Protein AF-A0A8S2XVH7-F1 (afdb_monomer_lite)

Organism: NCBI:txid1234261

Radius of gyration: 22.15 Å; chains: 1; bounding box: 39×45×72 Å

Sequence (141 aa):
NQIQKKKVGLNSQQRKRTKLKLFHQYDVKLHIKRNSFFSIINKKYNFSRVIGGCEEVLEQIFGDVLLSRLYPSTFINQTGIKHCRGIRLHGPPGSGKTLLARTICQALNVKPKVVNGSEIFSKMLGESEEKIRELFADADY

pLDDT: mean 77.77, std 12.04, range [35.78, 92.75]

Foldseek 3Di:
DDPPPPPPDDDPVSVVVVLVVVVVVVVVVLVVVLVVVLVVLCVVQVVCVQANPCSVVVSVVCSQAPVLVVDDPVNCVSPVDDHDPDDDDDDDPPNCPVSVVVSVCVSVVHDDDDDDPVVLDDPDPPSSVVVVCVSCVVVPD

Structure (mmCIF, N/CA/C/O backbone):
data_AF-A0A8S2XVH7-F1
#
_entry.id   AF-A0A8S2XVH7-F1
#
loop_
_atom_site.group_PDB
_atom_site.id
_atom_site.type_symbol
_atom_site.label_atom_id
_atom_site.label_alt_id
_atom_site.label_comp_id
_atom_site.label_asym_id
_atom_site.label_entity_id
_atom_site.label_seq_id
_atom_site.pdbx_PDB_ins_code
_atom_site.Cartn_x
_atom_site.Cartn_y
_atom_site.Cartn_z
_atom_site.occupancy
_atom_site.B_iso_or_equiv
_atom_site.auth_seq_id
_atom_site.a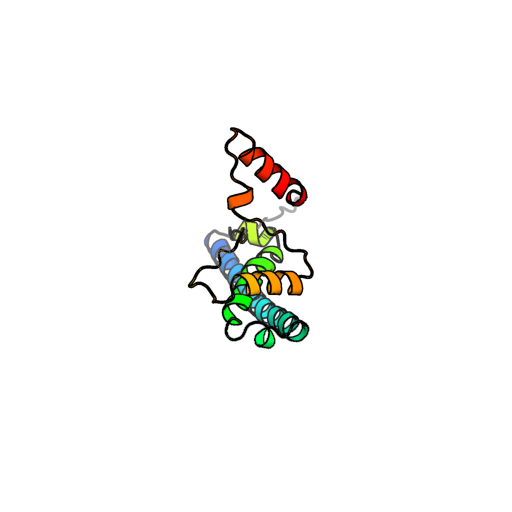uth_comp_id
_atom_site.auth_asym_id
_atom_site.auth_atom_id
_atom_site.pdbx_PDB_model_num
ATOM 1 N N . ASN A 1 1 ? -8.475 28.622 55.294 1.00 37.97 1 ASN A N 1
ATOM 2 C CA . ASN A 1 1 ? -9.133 27.926 54.163 1.00 37.97 1 ASN A CA 1
ATOM 3 C C . ASN A 1 1 ? -8.235 27.887 52.935 1.00 37.97 1 ASN A C 1
ATOM 5 O O . ASN A 1 1 ? -8.400 28.690 52.030 1.00 37.97 1 ASN A O 1
ATOM 9 N N . GLN A 1 2 ? -7.271 26.965 52.896 1.00 35.78 2 GLN A N 1
ATOM 10 C CA . GLN A 1 2 ? -6.540 26.636 51.670 1.00 35.78 2 GLN A CA 1
ATOM 11 C C . GLN A 1 2 ? -6.652 25.131 51.447 1.00 35.78 2 GLN A C 1
ATOM 13 O O . GLN A 1 2 ? -5.984 24.327 52.091 1.00 35.78 2 GLN A O 1
ATOM 18 N N . ILE A 1 3 ? -7.566 24.767 50.552 1.00 43.84 3 ILE A N 1
ATOM 19 C CA . ILE A 1 3 ? -7.734 23.415 50.034 1.00 43.84 3 ILE A CA 1
ATOM 20 C C . ILE A 1 3 ? -6.512 23.146 49.152 1.00 43.84 3 ILE A C 1
ATOM 22 O O . ILE A 1 3 ? -6.475 23.514 47.977 1.00 43.84 3 ILE A O 1
ATOM 26 N N . GLN A 1 4 ? -5.471 22.552 49.734 1.00 40.91 4 GLN A N 1
ATOM 27 C CA . GLN A 1 4 ? -4.330 22.058 48.974 1.00 40.91 4 GLN A CA 1
ATOM 28 C C . GLN A 1 4 ? -4.807 20.914 48.074 1.00 40.91 4 GLN A C 1
ATOM 30 O O . GLN A 1 4 ? -5.090 19.804 48.529 1.00 40.91 4 GLN A O 1
ATOM 35 N N . LYS A 1 5 ? -4.902 21.194 46.770 1.00 42.44 5 LYS A N 1
ATOM 36 C CA . LYS A 1 5 ? -5.075 20.192 45.715 1.00 42.44 5 LYS A CA 1
ATOM 37 C C . LYS A 1 5 ? -3.896 19.211 45.768 1.00 42.44 5 LYS A C 1
ATOM 39 O O . LYS A 1 5 ? -2.848 19.464 45.177 1.00 42.44 5 LYS A O 1
ATOM 44 N N . LYS A 1 6 ? -4.070 18.072 46.447 1.00 38.25 6 LYS A N 1
ATOM 45 C CA . LYS A 1 6 ? -3.182 16.905 46.338 1.00 38.25 6 LYS A CA 1
ATOM 46 C C . LYS A 1 6 ? -3.187 16.415 44.884 1.00 38.25 6 LYS A C 1
ATOM 48 O O . LYS A 1 6 ? -4.035 15.619 44.491 1.00 38.25 6 LYS A O 1
ATOM 53 N N . LYS A 1 7 ? -2.223 16.861 44.072 1.00 46.19 7 LYS A N 1
ATOM 54 C CA . LYS A 1 7 ? -1.825 16.136 42.858 1.00 46.19 7 LYS A CA 1
ATOM 55 C C . LYS A 1 7 ? -1.114 14.864 43.315 1.00 46.19 7 LYS A C 1
ATOM 57 O O . LYS A 1 7 ? 0.085 14.874 43.574 1.00 46.19 7 LYS A O 1
ATOM 62 N N . VAL A 1 8 ? -1.874 13.781 43.460 1.00 48.50 8 VAL A N 1
ATOM 63 C CA . VAL A 1 8 ? -1.338 12.439 43.711 1.00 48.50 8 VAL A CA 1
ATOM 64 C C . VAL A 1 8 ? -0.522 12.030 42.482 1.00 48.50 8 VAL A C 1
ATOM 66 O O . VAL A 1 8 ? -1.061 11.611 41.461 1.00 48.50 8 VAL A O 1
ATOM 69 N N . GLY A 1 9 ? 0.793 12.238 42.542 1.00 51.09 9 GLY A N 1
ATOM 70 C CA . GLY A 1 9 ? 1.717 11.800 41.506 1.00 51.09 9 GLY A CA 1
ATOM 71 C C . GLY A 1 9 ? 1.853 10.282 41.544 1.00 51.09 9 GLY A C 1
ATOM 72 O O . GLY A 1 9 ? 2.367 9.735 42.513 1.00 51.09 9 GLY A O 1
ATOM 73 N N . LEU A 1 10 ? 1.411 9.599 40.485 1.00 61.84 10 LEU A N 1
ATOM 74 C CA . LEU A 1 10 ? 1.651 8.164 40.300 1.00 61.84 10 LEU A CA 1
ATOM 75 C C . LEU A 1 10 ? 3.156 7.876 40.395 1.00 61.84 10 LEU A C 1
ATOM 77 O O . LEU A 1 10 ? 3.947 8.475 39.652 1.00 61.84 10 LEU A O 1
ATOM 81 N N . ASN A 1 11 ? 3.533 6.956 41.284 1.00 69.19 11 ASN A N 1
ATOM 82 C CA . ASN A 1 11 ? 4.916 6.519 41.468 1.00 69.19 11 ASN A CA 1
ATOM 83 C C . ASN A 1 11 ? 5.425 5.726 40.239 1.00 69.19 11 ASN A C 1
ATOM 85 O O . ASN A 1 11 ? 4.654 5.279 39.384 1.00 69.19 11 ASN A O 1
ATOM 89 N N . SER A 1 12 ? 6.748 5.595 40.097 1.00 65.12 12 SER A N 1
ATOM 90 C CA . SER A 1 12 ? 7.408 5.072 38.884 1.00 65.12 12 SER A CA 1
ATOM 91 C C . SER A 1 12 ? 6.965 3.652 38.496 1.00 65.12 12 SER A C 1
ATOM 93 O O . SER A 1 12 ? 6.805 3.361 37.308 1.00 65.12 12 SER A O 1
ATOM 95 N N . GLN A 1 13 ? 6.688 2.786 39.476 1.00 68.94 13 GLN A N 1
ATOM 96 C CA . GLN A 1 13 ? 6.148 1.444 39.240 1.00 68.94 13 GLN A CA 1
ATOM 97 C C . GLN A 1 13 ? 4.676 1.464 38.802 1.00 68.94 13 GLN A C 1
ATOM 99 O O . GLN A 1 13 ? 4.313 0.741 37.869 1.00 68.94 13 GLN A O 1
ATOM 104 N N . GLN A 1 14 ? 3.830 2.317 39.400 1.00 66.62 14 GLN A N 1
ATOM 105 C CA . GLN A 1 14 ? 2.441 2.479 38.953 1.00 66.62 14 GLN A CA 1
ATOM 106 C C . GLN A 1 14 ? 2.375 3.012 37.520 1.00 66.62 14 GLN A C 1
ATOM 108 O O . GLN A 1 14 ? 1.561 2.506 36.755 1.00 66.62 14 GLN A O 1
ATOM 113 N N . ARG A 1 15 ? 3.268 3.936 37.122 1.00 60.91 15 ARG A N 1
ATOM 114 C CA . ARG A 1 15 ? 3.365 4.443 35.735 1.00 60.91 15 ARG A CA 1
ATOM 115 C C . ARG A 1 15 ? 3.721 3.355 34.718 1.00 60.91 15 ARG A C 1
ATOM 117 O O . ARG A 1 15 ? 3.153 3.333 33.628 1.00 60.91 15 ARG A O 1
ATOM 124 N N . LYS A 1 16 ? 4.645 2.444 35.054 1.00 68.56 16 LYS A N 1
ATOM 125 C CA . LYS A 1 16 ? 4.992 1.303 34.183 1.00 68.56 16 LYS A CA 1
ATOM 126 C C . LYS A 1 16 ? 3.812 0.337 34.038 1.00 68.56 16 LYS A C 1
ATOM 128 O O . LYS A 1 16 ? 3.478 -0.055 32.923 1.00 68.56 16 LYS A O 1
ATOM 133 N N . ARG A 1 17 ? 3.136 0.009 35.146 1.00 69.56 17 ARG A N 1
ATOM 134 C CA . ARG A 1 17 ? 1.948 -0.862 35.144 1.00 69.56 17 ARG A CA 1
ATOM 135 C C . ARG A 1 17 ? 0.776 -0.269 34.364 1.00 69.56 17 ARG A C 1
ATOM 137 O O . ARG A 1 17 ? 0.131 -1.000 33.619 1.00 69.56 17 ARG A O 1
ATOM 144 N N . THR A 1 18 ? 0.490 1.027 34.506 1.00 67.50 18 THR A N 1
ATOM 145 C CA . THR A 1 18 ? -0.587 1.675 33.741 1.00 67.50 18 THR A CA 1
ATOM 146 C C . THR A 1 18 ? -0.263 1.756 32.258 1.00 67.50 18 THR A C 1
ATOM 1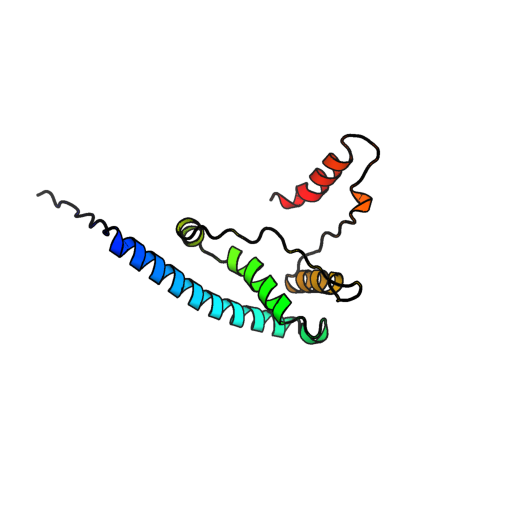48 O O . THR A 1 18 ? -1.146 1.454 31.463 1.00 67.50 18 THR A O 1
ATOM 151 N N . LYS A 1 19 ? 0.986 2.057 31.867 1.00 67.50 19 LYS A N 1
ATOM 152 C CA . LYS A 1 19 ? 1.404 1.990 30.455 1.00 67.50 19 LYS A CA 1
ATOM 153 C C . LYS A 1 19 ? 1.208 0.598 29.855 1.00 67.50 19 LYS A C 1
ATOM 155 O O . LYS A 1 19 ? 0.664 0.495 28.763 1.00 67.50 19 LYS A O 1
ATOM 160 N N . LEU A 1 20 ? 1.604 -0.456 30.570 1.00 71.44 20 LEU A N 1
ATOM 161 C CA . LEU A 1 20 ? 1.476 -1.830 30.078 1.00 71.44 20 LEU A CA 1
ATOM 162 C C . LEU A 1 20 ? 0.006 -2.254 29.930 1.00 71.44 20 LEU A C 1
ATOM 164 O O . LEU A 1 20 ? -0.366 -2.845 28.922 1.00 71.44 20 LEU A O 1
ATOM 168 N N . LYS A 1 21 ? -0.850 -1.897 30.899 1.00 74.75 21 LYS A N 1
ATOM 169 C CA . LYS A 1 21 ? -2.301 -2.141 30.815 1.00 74.75 21 LYS A CA 1
ATOM 170 C C . LYS A 1 21 ? -2.948 -1.383 29.659 1.00 74.75 21 LYS A C 1
ATOM 172 O O . LYS A 1 21 ? -3.779 -1.950 28.959 1.00 74.75 21 LYS A O 1
ATOM 177 N N . LEU A 1 22 ? -2.560 -0.120 29.466 1.00 72.94 22 LEU A N 1
ATOM 178 C CA . LEU A 1 22 ? -3.038 0.702 28.361 1.00 72.94 22 LEU A CA 1
ATOM 179 C C . LEU A 1 22 ? -2.650 0.054 27.025 1.00 72.94 22 LEU A C 1
ATOM 181 O O . LEU A 1 22 ? -3.521 -0.177 26.197 1.00 72.94 22 LEU A O 1
ATOM 185 N N . PHE A 1 23 ? -1.373 -0.302 26.855 1.00 7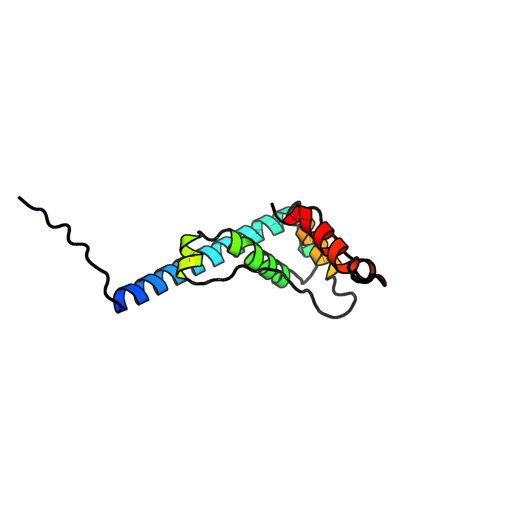4.31 23 PHE A N 1
ATOM 186 C CA . PHE A 1 23 ? -0.860 -0.966 25.655 1.00 74.31 23 PHE A CA 1
ATOM 187 C C . PHE A 1 23 ? -1.637 -2.248 25.342 1.00 74.31 23 PHE A C 1
ATOM 189 O O . PHE A 1 23 ? -2.229 -2.350 24.275 1.00 74.31 23 PHE A O 1
ATOM 196 N N . HIS A 1 24 ? -1.768 -3.150 26.318 1.00 77.38 24 HIS A N 1
ATOM 197 C CA . HIS A 1 24 ? -2.484 -4.410 26.128 1.00 77.38 24 HIS A CA 1
ATOM 198 C C . HIS A 1 24 ? -3.972 -4.212 25.796 1.00 77.38 24 HIS A C 1
ATOM 200 O O . HIS A 1 24 ? -4.516 -4.880 24.921 1.00 77.38 24 HIS A O 1
ATOM 206 N N . GLN A 1 25 ? -4.646 -3.259 26.449 1.00 78.44 25 GLN A N 1
ATOM 207 C CA . GLN A 1 25 ? -6.045 -2.947 26.150 1.00 78.44 25 GLN A CA 1
ATOM 208 C C . GLN A 1 25 ? -6.225 -2.395 24.729 1.00 78.44 25 GLN A C 1
ATOM 210 O O . GLN A 1 25 ? -7.219 -2.716 24.069 1.00 78.44 25 GLN A O 1
ATOM 215 N N . TYR A 1 26 ? -5.298 -1.551 24.264 1.00 74.38 26 TYR A N 1
ATOM 216 C CA . TYR A 1 26 ? -5.319 -1.055 22.892 1.00 74.38 26 TYR A CA 1
ATOM 217 C C . TYR A 1 26 ? -5.009 -2.179 21.903 1.00 74.38 26 TYR A C 1
ATOM 219 O O . TYR A 1 26 ? -5.813 -2.355 20.995 1.00 74.38 26 TYR A O 1
ATOM 227 N N . ASP A 1 27 ? -3.965 -2.986 22.114 1.00 74.62 27 ASP A N 1
ATOM 228 C CA . ASP A 1 27 ? -3.634 -4.154 21.276 1.00 74.62 27 ASP A CA 1
ATOM 229 C C . ASP A 1 27 ? -4.832 -5.079 21.077 1.00 74.62 27 ASP A C 1
ATOM 231 O O . ASP A 1 27 ? -5.169 -5.432 19.948 1.00 74.62 27 ASP A O 1
ATOM 235 N N . VAL A 1 28 ? -5.543 -5.410 22.158 1.00 77.12 28 VAL A N 1
ATOM 236 C CA . VAL A 1 28 ? -6.749 -6.245 22.085 1.00 77.12 28 VAL A CA 1
ATOM 237 C C . VAL A 1 28 ? -7.841 -5.565 21.255 1.00 77.12 28 VAL A C 1
ATOM 239 O O . VAL A 1 28 ? -8.392 -6.175 20.339 1.00 77.12 28 VAL A O 1
ATOM 242 N N . LYS A 1 29 ? -8.141 -4.282 21.510 1.00 75.94 29 LYS A N 1
ATOM 243 C CA . LYS A 1 29 ? -9.130 -3.531 20.711 1.00 75.94 29 LYS A CA 1
ATOM 244 C C . LYS A 1 29 ? -8.737 -3.439 19.238 1.00 75.94 29 LYS A C 1
ATOM 246 O O . LYS A 1 29 ? -9.616 -3.400 18.379 1.00 75.94 29 LYS A O 1
ATOM 251 N N . LEU A 1 30 ? -7.446 -3.382 18.945 1.00 72.50 30 LEU A N 1
ATOM 252 C CA . LEU A 1 30 ? -6.928 -3.279 17.589 1.00 72.50 30 LEU A CA 1
ATOM 253 C C . LEU A 1 30 ? -6.997 -4.584 16.857 1.00 72.50 30 LEU A C 1
ATOM 255 O O . LEU A 1 30 ? -7.433 -4.575 15.719 1.00 72.50 30 LEU A O 1
ATOM 259 N N . HIS A 1 31 ? -6.639 -5.682 17.508 1.00 76.12 31 HIS A N 1
ATOM 260 C CA . HIS A 1 31 ? -6.803 -7.003 16.935 1.00 76.12 31 HIS A CA 1
ATOM 261 C C . HIS A 1 31 ? -8.278 -7.235 16.561 1.00 76.12 31 HIS A C 1
ATOM 263 O O . HIS A 1 31 ? -8.591 -7.610 15.434 1.00 76.12 31 HIS A O 1
ATOM 269 N N . ILE A 1 32 ? -9.206 -6.867 17.455 1.00 76.38 32 ILE A N 1
ATOM 270 C CA . ILE A 1 32 ? -10.652 -6.932 17.191 1.00 76.38 32 ILE A CA 1
ATOM 271 C C . ILE A 1 32 ? -11.050 -6.034 16.010 1.00 76.38 32 ILE A C 1
ATOM 273 O O . ILE A 1 32 ? -11.771 -6.475 15.109 1.00 76.38 32 ILE A O 1
ATOM 277 N N . LYS A 1 33 ? -10.582 -4.777 15.981 1.00 74.06 33 LYS A N 1
ATOM 278 C CA . LYS A 1 33 ? -10.867 -3.853 14.874 1.00 74.06 33 LYS A CA 1
ATOM 279 C C . LYS A 1 33 ? -10.251 -4.322 13.558 1.00 74.06 33 LYS A C 1
ATOM 281 O O . LYS A 1 33 ? -10.914 -4.181 12.540 1.00 74.06 33 LYS A O 1
ATOM 286 N N . ARG A 1 34 ? -9.041 -4.886 13.571 1.00 74.62 34 ARG A N 1
ATOM 287 C CA . ARG A 1 34 ? -8.327 -5.408 12.398 1.00 74.62 34 ARG A CA 1
ATOM 288 C C . ARG A 1 34 ? -9.154 -6.485 11.724 1.00 74.62 34 ARG A C 1
ATOM 290 O O . ARG A 1 34 ? -9.501 -6.332 10.559 1.00 74.62 34 ARG A O 1
ATOM 297 N N . ASN A 1 35 ? -9.558 -7.494 12.493 1.00 74.25 35 ASN A N 1
ATOM 298 C CA . ASN A 1 35 ? -10.333 -8.624 11.989 1.00 74.25 35 ASN A CA 1
ATOM 299 C C . ASN A 1 35 ? -11.716 -8.167 11.498 1.00 74.25 35 ASN A C 1
ATOM 301 O O . ASN A 1 35 ? -12.161 -8.556 10.419 1.00 74.25 35 ASN A O 1
ATOM 305 N N . SER A 1 36 ? -12.376 -7.275 12.248 1.00 79.44 36 SER A N 1
ATOM 306 C CA . SER A 1 36 ? -13.687 -6.733 11.860 1.00 79.44 36 SER A CA 1
ATOM 307 C C . SER A 1 36 ? -13.609 -5.897 10.580 1.00 79.44 36 SER A C 1
ATOM 309 O O . SER A 1 36 ? -14.423 -6.053 9.674 1.00 79.44 36 SER A O 1
ATOM 311 N N . PHE A 1 37 ? -12.616 -5.013 10.487 1.00 75.75 37 PHE A N 1
ATOM 312 C CA . PHE A 1 37 ? -12.432 -4.119 9.351 1.00 75.75 37 PHE A CA 1
ATOM 313 C C . PHE A 1 37 ? -12.014 -4.889 8.097 1.00 75.75 37 PHE A C 1
ATOM 315 O O . PHE A 1 37 ? -12.593 -4.676 7.034 1.00 75.75 37 PHE A O 1
ATOM 322 N N . PHE A 1 38 ? -11.087 -5.841 8.224 1.00 75.75 38 PHE A N 1
ATOM 323 C CA . PHE A 1 38 ? -10.704 -6.714 7.119 1.00 75.75 38 PHE A CA 1
ATOM 324 C C . PHE A 1 38 ? -11.896 -7.523 6.599 1.00 75.75 38 PHE A C 1
ATOM 326 O O . PHE A 1 38 ? -12.108 -7.575 5.391 1.00 75.75 38 PHE A O 1
ATOM 333 N N . SER A 1 39 ? -12.733 -8.068 7.488 1.00 79.12 39 SER A N 1
ATOM 334 C CA . SER A 1 39 ? -13.969 -8.762 7.104 1.00 79.12 39 SER A CA 1
ATOM 335 C C . SER A 1 39 ? -14.919 -7.866 6.294 1.00 79.12 39 SER A C 1
ATOM 337 O O . SER A 1 39 ? -15.442 -8.288 5.262 1.00 79.12 39 SER A O 1
ATOM 339 N N . ILE A 1 40 ? -15.080 -6.597 6.689 1.00 79.62 40 ILE A N 1
ATOM 340 C CA . ILE A 1 40 ? -15.895 -5.618 5.950 1.00 79.62 40 ILE A CA 1
ATOM 341 C C . ILE A 1 40 ? -15.326 -5.363 4.549 1.00 79.62 40 ILE A C 1
ATOM 343 O O . ILE A 1 40 ? -16.077 -5.391 3.571 1.00 79.62 40 ILE A O 1
ATOM 347 N N . ILE A 1 41 ? -14.013 -5.130 4.428 1.00 75.44 41 ILE A N 1
ATOM 348 C CA . ILE A 1 41 ? -13.391 -4.886 3.119 1.00 75.44 41 ILE A CA 1
ATOM 349 C C . ILE A 1 41 ? -13.477 -6.145 2.254 1.00 75.44 41 ILE A C 1
ATOM 351 O O . ILE A 1 41 ? -13.867 -6.059 1.091 1.00 75.44 41 ILE A O 1
ATOM 355 N N . ASN A 1 42 ? -13.171 -7.315 2.813 1.00 76.00 42 ASN A N 1
ATOM 356 C CA . ASN A 1 42 ? -13.199 -8.567 2.071 1.00 76.00 42 ASN A CA 1
ATOM 357 C C . ASN A 1 42 ? -14.615 -8.887 1.569 1.00 76.00 42 ASN A C 1
ATOM 359 O O . ASN A 1 42 ? -14.782 -9.256 0.413 1.00 76.00 42 ASN A O 1
ATOM 363 N N . LYS A 1 43 ? -15.656 -8.634 2.373 1.00 77.75 43 LYS A N 1
ATOM 364 C CA . LYS A 1 43 ? -17.054 -8.774 1.935 1.00 77.75 43 LYS A CA 1
ATOM 365 C C . LYS A 1 43 ? -17.420 -7.809 0.802 1.00 77.75 43 LYS A C 1
ATOM 367 O O . LYS A 1 43 ? -18.228 -8.152 -0.056 1.00 77.75 43 LYS A O 1
ATOM 372 N N . LYS A 1 44 ? -16.847 -6.601 0.799 1.00 74.81 44 LYS A N 1
ATOM 373 C CA . LYS A 1 44 ? -17.120 -5.576 -0.217 1.00 74.81 44 LYS A CA 1
ATOM 374 C C . LYS A 1 44 ? -16.384 -5.836 -1.536 1.00 74.81 44 LYS A C 1
ATOM 376 O O . LYS A 1 44 ? -16.957 -5.591 -2.591 1.00 74.81 44 LYS A O 1
ATOM 381 N N . TYR A 1 45 ? -15.141 -6.318 -1.485 1.00 72.06 45 TYR A N 1
ATOM 382 C CA . TYR A 1 45 ? -14.267 -6.430 -2.663 1.00 72.06 45 TYR A CA 1
ATOM 383 C C . TYR A 1 45 ? -13.936 -7.873 -3.083 1.00 72.06 45 TYR A C 1
ATOM 385 O O . TYR A 1 45 ? -13.349 -8.056 -4.145 1.00 72.06 45 TYR A O 1
ATOM 393 N N . ASN A 1 46 ? -14.341 -8.887 -2.307 1.00 76.38 46 ASN A N 1
ATOM 394 C CA . ASN A 1 46 ? -14.109 -10.317 -2.560 1.00 76.38 46 ASN A CA 1
ATOM 395 C C . ASN A 1 46 ? -12.669 -10.618 -3.001 1.00 76.38 46 ASN A C 1
ATOM 397 O O . ASN A 1 46 ? -12.433 -11.123 -4.103 1.00 76.38 46 ASN A O 1
ATOM 401 N N . PHE A 1 47 ? -11.692 -10.295 -2.150 1.00 73.38 47 PHE A N 1
ATOM 402 C CA . PHE A 1 47 ? -10.277 -10.359 -2.524 1.00 73.38 47 PHE A CA 1
ATOM 403 C C . PHE A 1 47 ? -9.817 -11.747 -2.960 1.00 73.38 47 PHE A C 1
ATOM 405 O O . PHE A 1 47 ? -9.008 -11.841 -3.879 1.00 73.38 47 PHE A O 1
ATOM 412 N N . SER A 1 48 ? -10.387 -12.803 -2.377 1.00 71.25 48 SER A N 1
ATOM 413 C CA . SER A 1 48 ? -10.079 -14.196 -2.724 1.00 71.25 48 SER A CA 1
ATOM 414 C C . SER A 1 48 ? -10.308 -14.520 -4.203 1.00 71.25 48 SER A C 1
ATOM 416 O O . SER A 1 48 ? -9.629 -15.373 -4.768 1.00 71.25 48 SER A O 1
ATOM 418 N N . ARG A 1 49 ? -11.237 -13.816 -4.865 1.00 69.94 49 ARG A N 1
ATOM 419 C CA . ARG A 1 49 ? -11.505 -13.980 -6.300 1.00 69.94 49 ARG A CA 1
ATOM 420 C C . ARG A 1 49 ? -10.481 -13.261 -7.177 1.00 69.94 49 ARG A C 1
ATOM 422 O O . ARG A 1 49 ? -10.255 -13.677 -8.309 1.00 69.94 49 ARG A O 1
ATOM 429 N N . VAL A 1 50 ? -9.911 -12.163 -6.685 1.00 69.94 50 VAL A N 1
ATOM 430 C CA . VAL A 1 50 ? -8.995 -11.302 -7.450 1.00 69.94 50 VAL A CA 1
ATOM 431 C C . VAL A 1 50 ? -7.549 -11.756 -7.266 1.00 69.94 50 VAL A C 1
ATOM 433 O O . VAL A 1 50 ? -6.768 -11.718 -8.213 1.00 69.94 50 VAL A O 1
ATOM 436 N N . ILE A 1 51 ? -7.189 -12.188 -6.055 1.00 75.69 51 ILE A N 1
ATOM 437 C CA . ILE A 1 51 ? -5.838 -12.612 -5.691 1.00 75.69 51 ILE A CA 1
ATOM 438 C C . ILE A 1 51 ? -5.945 -13.761 -4.685 1.00 75.69 51 ILE A C 1
ATOM 440 O O . ILE A 1 51 ? -6.036 -13.537 -3.479 1.00 75.69 51 ILE A O 1
ATOM 444 N N . GLY A 1 52 ? -5.940 -14.994 -5.187 1.00 77.06 52 GLY A N 1
ATOM 445 C CA . GLY A 1 52 ? -5.973 -16.179 -4.332 1.00 77.06 52 GLY A CA 1
ATOM 446 C C . GLY A 1 52 ? -4.673 -16.352 -3.542 1.00 77.06 52 GLY A C 1
ATOM 447 O O . GLY A 1 52 ? -3.581 -16.181 -4.091 1.00 77.06 52 GLY A O 1
ATOM 448 N N . GLY A 1 53 ? -4.786 -16.695 -2.258 1.00 78.62 53 GLY A N 1
ATOM 449 C CA . GLY A 1 53 ? -3.647 -17.031 -1.397 1.00 78.62 53 GLY A CA 1
ATOM 450 C C . GLY A 1 53 ? -2.839 -15.828 -0.901 1.00 78.62 53 GLY A C 1
ATOM 451 O O . GLY A 1 53 ? -1.742 -16.004 -0.377 1.00 78.62 53 GLY A O 1
ATOM 452 N N . CYS A 1 54 ? -3.340 -14.604 -1.089 1.00 80.06 54 CYS A N 1
ATOM 453 C CA . CYS A 1 54 ? -2.711 -13.370 -0.600 1.00 80.06 54 CYS A CA 1
ATOM 454 C C . CYS A 1 54 ? -3.501 -12.713 0.543 1.00 80.06 54 CYS A C 1
ATOM 456 O O . CYS A 1 54 ? -3.256 -11.551 0.870 1.00 80.06 54 CYS A O 1
ATOM 458 N N . GLU A 1 55 ? -4.450 -13.427 1.146 1.00 78.88 55 GLU A N 1
ATOM 459 C CA . GLU A 1 55 ? -5.322 -12.919 2.204 1.00 78.88 55 GLU A CA 1
ATOM 460 C C . GLU A 1 55 ? -4.522 -12.461 3.428 1.00 78.88 55 GLU A C 1
ATOM 462 O O . GLU A 1 55 ? -4.743 -11.355 3.915 1.00 78.88 55 GLU A O 1
ATOM 467 N N . GLU A 1 56 ? -3.542 -13.254 3.866 1.00 82.00 56 GLU A N 1
ATOM 468 C CA . GLU A 1 56 ? -2.676 -12.918 5.006 1.00 82.00 56 GLU A CA 1
ATOM 469 C C . GLU A 1 56 ? -1.854 -11.649 4.743 1.00 82.00 56 GLU A C 1
ATOM 471 O O . GLU A 1 56 ? -1.749 -10.764 5.594 1.00 82.00 56 GLU A O 1
ATOM 476 N N . VAL A 1 57 ? -1.318 -11.521 3.524 1.00 84.88 57 VAL A N 1
ATOM 477 C CA . VAL A 1 57 ? -0.540 -10.349 3.100 1.00 84.88 57 VAL A CA 1
ATOM 478 C C . VAL A 1 57 ? -1.426 -9.104 3.069 1.00 84.88 57 VAL A C 1
ATOM 480 O O . VAL A 1 57 ? -1.014 -8.038 3.527 1.00 84.88 57 VAL A O 1
ATOM 483 N N . LEU A 1 58 ? -2.653 -9.221 2.553 1.00 82.56 58 LEU A N 1
ATOM 484 C CA . LEU A 1 58 ? -3.618 -8.124 2.548 1.00 82.56 58 LEU A CA 1
ATOM 485 C C . LEU A 1 58 ? -4.007 -7.714 3.968 1.00 82.56 58 LEU A C 1
ATOM 487 O O . LEU A 1 58 ? -4.024 -6.520 4.267 1.00 82.56 58 LEU A O 1
ATOM 491 N N . GLU A 1 59 ? -4.294 -8.674 4.846 1.00 80.88 59 GLU A N 1
ATOM 492 C CA . GLU A 1 59 ? -4.638 -8.399 6.240 1.00 80.88 59 GLU A CA 1
ATOM 493 C C . GLU A 1 59 ? -3.502 -7.657 6.953 1.00 80.88 59 GLU A C 1
ATOM 495 O O . GLU A 1 59 ? -3.744 -6.664 7.646 1.00 80.88 59 GLU A O 1
ATOM 500 N N . GLN A 1 60 ? -2.258 -8.086 6.731 1.00 83.12 60 GLN A N 1
ATOM 501 C CA . GLN A 1 60 ? -1.084 -7.419 7.276 1.00 83.12 60 GLN A CA 1
ATOM 502 C C . GLN A 1 60 ? -0.956 -5.985 6.747 1.00 83.12 60 GLN A C 1
ATOM 504 O O . GLN A 1 60 ? -0.836 -5.051 7.538 1.00 83.12 60 GLN A O 1
ATOM 509 N N . ILE A 1 61 ? -1.048 -5.787 5.428 1.00 84.75 61 ILE A N 1
ATOM 510 C CA . ILE A 1 61 ? -0.946 -4.461 4.803 1.00 84.75 61 ILE A CA 1
ATOM 511 C C . ILE A 1 61 ? -2.024 -3.514 5.338 1.00 84.75 61 ILE A C 1
ATOM 513 O O . ILE A 1 61 ? -1.715 -2.397 5.755 1.00 84.75 61 ILE A O 1
ATOM 517 N N . PHE A 1 62 ? -3.288 -3.944 5.349 1.00 80.56 62 PHE A N 1
ATOM 518 C CA . PHE A 1 62 ? -4.380 -3.114 5.849 1.00 80.56 62 PHE A CA 1
ATOM 519 C C . PHE A 1 62 ? -4.234 -2.834 7.345 1.00 80.56 62 PHE A C 1
ATOM 521 O O . PHE A 1 62 ? -4.460 -1.702 7.773 1.00 80.56 62 PHE A O 1
ATOM 528 N N . GLY A 1 63 ? -3.816 -3.828 8.129 1.00 77.00 63 GLY A N 1
ATOM 529 C CA . GLY A 1 63 ? -3.506 -3.665 9.543 1.00 77.00 63 GLY A CA 1
ATOM 530 C C . GLY A 1 63 ? -2.451 -2.590 9.778 1.00 77.00 63 GLY A C 1
ATOM 531 O O . GLY A 1 63 ? -2.713 -1.599 10.455 1.00 77.00 63 GLY A O 1
ATOM 532 N N . ASP A 1 64 ? -1.282 -2.749 9.171 1.00 77.44 64 ASP A N 1
ATOM 533 C CA . ASP A 1 64 ? -0.128 -1.891 9.429 1.00 77.44 64 ASP A CA 1
ATOM 534 C C . ASP A 1 64 ? -0.341 -0.461 8.902 1.00 77.44 64 ASP A C 1
ATOM 536 O O . ASP A 1 64 ? 0.036 0.522 9.553 1.00 77.44 64 ASP A O 1
ATOM 540 N N . VAL A 1 65 ? -0.990 -0.312 7.742 1.00 79.12 65 VAL A N 1
ATOM 541 C CA . VAL A 1 65 ? -1.205 0.997 7.105 1.00 79.12 65 VAL A CA 1
ATOM 542 C C . VAL A 1 65 ? -2.388 1.744 7.706 1.00 79.12 65 VAL A C 1
ATOM 544 O O . VAL A 1 65 ? -2.276 2.942 7.962 1.00 79.12 65 VAL A O 1
ATOM 547 N N . LEU A 1 66 ? -3.526 1.081 7.924 1.00 75.06 66 LEU A N 1
ATOM 548 C CA . LEU A 1 66 ? -4.745 1.777 8.338 1.00 75.06 66 LEU A CA 1
ATOM 549 C C . LEU A 1 66 ? -4.884 1.864 9.850 1.00 75.06 66 LEU A C 1
ATOM 551 O O . LEU A 1 66 ? -5.268 2.921 10.344 1.00 75.06 66 LEU A O 1
ATOM 555 N N . LEU A 1 67 ? -4.552 0.810 10.606 1.00 71.50 67 LEU A N 1
ATOM 556 C CA . LEU A 1 67 ? -4.675 0.883 12.068 1.00 71.50 67 LEU A CA 1
ATOM 557 C C . LEU A 1 67 ? -3.716 1.906 12.650 1.00 71.50 67 LEU A C 1
ATOM 559 O O . LEU A 1 67 ? -4.098 2.604 13.588 1.00 71.50 67 LEU A O 1
ATOM 563 N N . SER A 1 68 ? -2.519 2.038 12.065 1.00 70.19 68 SER A N 1
ATOM 564 C CA . SER A 1 68 ? -1.579 3.071 12.491 1.00 70.19 68 SER A CA 1
ATOM 565 C C . SER A 1 68 ? -2.202 4.464 12.409 1.00 70.19 68 SER A C 1
ATOM 567 O O . SER A 1 68 ? -2.130 5.209 13.381 1.00 70.19 68 SER A O 1
ATOM 569 N N . ARG A 1 69 ? -2.936 4.767 11.330 1.00 73.75 69 ARG A N 1
ATOM 570 C CA . ARG A 1 69 ? -3.653 6.043 11.165 1.00 73.75 69 ARG A CA 1
ATOM 571 C C . ARG A 1 69 ? -4.911 6.194 12.024 1.00 73.75 69 ARG A C 1
ATOM 573 O O . ARG A 1 69 ? -5.367 7.313 12.226 1.00 73.75 69 ARG A O 1
ATOM 580 N N . LEU A 1 70 ? -5.480 5.101 12.532 1.00 74.38 70 LEU A N 1
ATOM 581 C CA . LEU A 1 70 ? -6.631 5.137 13.444 1.00 74.38 70 LEU A CA 1
ATOM 582 C C . LEU A 1 70 ? -6.225 5.345 14.911 1.00 74.38 70 LEU A C 1
ATOM 584 O O . LEU A 1 70 ? -7.102 5.510 15.766 1.00 74.38 70 LEU A O 1
ATOM 588 N N . TYR A 1 71 ? -4.928 5.317 15.232 1.00 74.06 71 TYR A N 1
ATOM 589 C CA . TYR A 1 71 ? -4.472 5.552 16.594 1.00 74.06 71 TYR A CA 1
ATOM 590 C C . TYR A 1 71 ? -4.700 6.997 17.033 1.00 74.06 71 TYR A C 1
ATOM 592 O O . TYR A 1 71 ? -4.331 7.931 16.321 1.00 74.06 71 TYR A O 1
ATOM 600 N N . PRO A 1 72 ? -5.207 7.213 18.261 1.00 79.12 72 PRO A N 1
ATOM 601 C CA . PRO A 1 72 ? -5.139 8.524 18.880 1.00 79.12 72 PRO A CA 1
ATOM 602 C C . PRO A 1 72 ? -3.682 8.989 18.964 1.00 79.12 72 PRO A C 1
ATOM 604 O O . PRO A 1 72 ? -2.807 8.240 19.409 1.00 79.12 72 PRO A O 1
ATOM 607 N N . SER A 1 73 ? -3.424 10.249 18.614 1.00 78.38 73 SER A N 1
ATOM 608 C CA . SER A 1 73 ? -2.088 10.861 18.696 1.00 78.38 73 SER A CA 1
ATOM 609 C C . SER A 1 73 ? -1.465 10.729 20.092 1.00 78.38 73 SER A C 1
ATOM 611 O O . SER A 1 73 ? -0.264 10.504 20.235 1.00 78.38 73 SER A O 1
ATOM 613 N N . THR A 1 74 ? -2.289 10.774 21.141 1.00 79.69 74 THR A N 1
ATOM 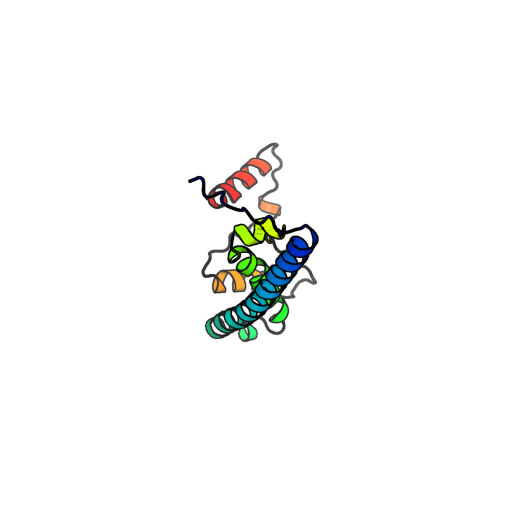614 C CA . THR A 1 74 ? -1.874 10.559 22.533 1.00 79.69 74 THR A CA 1
ATOM 615 C C . THR A 1 74 ? -1.281 9.171 22.770 1.00 79.69 74 THR A C 1
ATOM 617 O O . THR A 1 74 ? -0.295 9.053 23.494 1.00 79.69 74 THR A O 1
ATOM 620 N N . PHE A 1 75 ? -1.834 8.130 22.147 1.00 77.06 75 PHE A N 1
ATOM 621 C CA . PHE A 1 75 ? -1.337 6.761 22.267 1.00 77.06 75 PHE A CA 1
ATOM 622 C C . PHE A 1 75 ? -0.005 6.593 21.536 1.00 77.06 75 PHE A C 1
ATOM 624 O O . PHE A 1 75 ? 0.951 6.077 22.117 1.00 77.06 75 PHE A O 1
ATOM 631 N N . ILE A 1 76 ? 0.091 7.100 20.304 1.00 78.19 76 ILE A N 1
ATOM 632 C CA . ILE A 1 76 ? 1.329 7.104 19.507 1.00 78.19 76 ILE A CA 1
ATOM 633 C C . ILE A 1 76 ? 2.467 7.783 20.281 1.00 78.19 76 ILE A C 1
ATOM 635 O O . ILE A 1 76 ? 3.535 7.200 20.451 1.00 78.19 76 ILE A O 1
ATOM 639 N N . ASN A 1 77 ? 2.213 8.965 20.851 1.00 80.88 77 ASN A N 1
ATOM 640 C CA . ASN A 1 77 ? 3.210 9.724 21.614 1.00 80.88 77 ASN A CA 1
ATOM 641 C C . ASN A 1 77 ? 3.657 9.009 22.902 1.00 80.88 77 ASN A C 1
ATOM 643 O O . ASN A 1 77 ? 4.796 9.154 23.340 1.00 80.88 77 ASN A O 1
ATOM 647 N N . GLN A 1 78 ? 2.771 8.237 23.535 1.00 78.81 78 GLN A N 1
ATOM 648 C CA . GLN A 1 78 ? 3.072 7.528 24.784 1.00 78.81 78 GLN A CA 1
ATOM 649 C C . GLN A 1 78 ? 3.809 6.200 24.580 1.00 78.81 78 GLN A C 1
ATOM 651 O O . GLN A 1 78 ? 4.544 5.772 25.483 1.00 78.81 78 GLN A O 1
ATOM 656 N N . THR A 1 79 ? 3.575 5.554 23.437 1.00 74.44 79 THR A N 1
ATOM 657 C CA . THR A 1 79 ? 4.105 4.231 23.074 1.00 74.44 79 THR A CA 1
ATOM 658 C C . THR A 1 79 ? 5.327 4.307 22.165 1.00 74.44 79 THR A C 1
ATOM 660 O O . THR A 1 79 ? 6.122 3.375 22.154 1.00 74.44 79 THR A O 1
ATOM 663 N N . GLY A 1 80 ? 5.512 5.414 21.439 1.00 75.19 80 GLY A N 1
ATOM 664 C CA . GLY A 1 80 ? 6.601 5.576 20.475 1.00 75.19 80 GLY A CA 1
ATOM 665 C C . GLY A 1 80 ? 6.406 4.773 19.186 1.00 75.19 80 GLY A C 1
ATOM 666 O O . GLY A 1 80 ? 7.366 4.589 18.437 1.00 75.19 80 GLY A O 1
ATOM 667 N N . ILE A 1 81 ? 5.190 4.283 18.920 1.00 75.00 81 ILE A N 1
ATOM 668 C CA . IL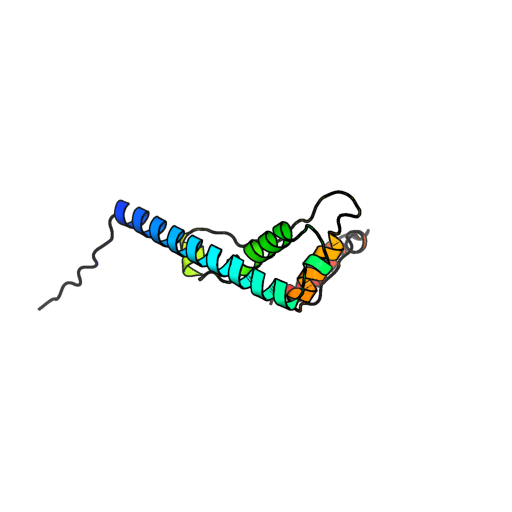E A 1 81 ? 4.872 3.536 17.698 1.00 75.00 81 ILE A CA 1
ATOM 669 C C . ILE A 1 81 ? 5.067 4.450 16.485 1.00 75.00 81 ILE A C 1
ATOM 671 O O . ILE A 1 81 ? 4.492 5.534 16.401 1.00 75.00 81 ILE A O 1
ATOM 675 N N . LYS A 1 82 ? 5.873 4.005 15.520 1.00 75.56 82 LYS A N 1
ATOM 676 C CA . LYS A 1 82 ? 6.053 4.704 14.244 1.00 75.56 82 LYS A CA 1
ATOM 677 C C . LYS A 1 82 ? 5.024 4.201 13.238 1.00 75.56 82 LYS A C 1
ATOM 679 O O . LYS A 1 82 ? 4.795 3.000 13.135 1.00 75.56 82 LYS A O 1
ATOM 684 N N . HIS A 1 83 ? 4.429 5.120 12.485 1.00 78.44 83 HIS A N 1
ATOM 685 C CA . HIS A 1 83 ? 3.523 4.758 11.400 1.00 78.44 83 HIS A CA 1
ATOM 686 C C . HIS A 1 83 ? 4.285 4.074 10.269 1.00 78.44 83 HIS A C 1
ATOM 688 O O . HIS A 1 83 ? 5.439 4.418 9.987 1.00 78.44 83 HIS A O 1
ATOM 694 N N . CYS A 1 84 ? 3.613 3.149 9.588 1.00 83.25 84 CYS A N 1
ATOM 695 C CA . CYS A 1 84 ? 4.135 2.578 8.359 1.00 83.25 84 CYS A CA 1
ATOM 696 C C . CYS A 1 84 ? 4.242 3.686 7.299 1.00 83.25 84 CYS A C 1
ATOM 698 O O . CYS A 1 84 ? 3.240 4.294 6.923 1.00 83.25 84 CYS A O 1
ATOM 700 N N . ARG A 1 85 ? 5.470 3.981 6.852 1.00 84.19 85 ARG A N 1
ATOM 701 C CA . ARG A 1 85 ? 5.736 5.018 5.835 1.00 84.19 85 ARG A CA 1
ATOM 702 C C . ARG A 1 85 ? 5.678 4.487 4.404 1.00 84.19 85 ARG A C 1
ATOM 704 O O . ARG A 1 85 ? 5.593 5.274 3.473 1.00 84.19 85 ARG A O 1
ATOM 711 N N . GLY A 1 86 ? 5.732 3.171 4.227 1.00 87.50 86 GLY A N 1
ATOM 712 C CA . GLY A 1 86 ? 5.709 2.535 2.918 1.00 87.50 86 GLY A CA 1
ATOM 713 C C . GLY A 1 86 ? 5.821 1.021 3.030 1.00 87.50 86 GLY A C 1
ATOM 714 O O . GLY A 1 86 ? 6.313 0.498 4.029 1.00 87.50 86 GLY A O 1
ATOM 715 N N . ILE A 1 87 ? 5.368 0.327 1.990 1.00 88.88 87 ILE A N 1
ATOM 716 C CA . ILE A 1 87 ? 5.401 -1.134 1.888 1.00 88.88 87 ILE A CA 1
ATOM 717 C C . ILE A 1 87 ? 6.249 -1.516 0.681 1.00 88.88 87 ILE A C 1
ATOM 719 O O . ILE A 1 87 ? 6.092 -0.951 -0.400 1.00 88.88 87 ILE A O 1
ATOM 723 N N . ARG A 1 88 ? 7.117 -2.517 0.853 1.00 90.12 88 ARG A N 1
ATOM 724 C CA . ARG A 1 88 ? 7.878 -3.124 -0.240 1.00 90.12 88 ARG A CA 1
ATOM 725 C C . ARG A 1 88 ? 7.329 -4.514 -0.535 1.00 90.12 88 ARG A C 1
ATOM 727 O O . ARG A 1 88 ? 7.454 -5.415 0.285 1.00 90.12 88 ARG A O 1
ATOM 734 N N . LEU A 1 89 ? 6.788 -4.699 -1.735 1.00 90.06 89 LEU A N 1
ATOM 735 C CA . LEU A 1 89 ? 6.380 -6.011 -2.234 1.00 90.06 89 LEU A CA 1
ATOM 736 C C . LEU A 1 89 ? 7.549 -6.645 -2.999 1.00 90.06 89 LEU A C 1
ATOM 738 O O . LEU A 1 89 ? 7.998 -6.096 -4.004 1.00 90.06 89 LEU A O 1
ATOM 742 N N . HIS A 1 90 ? 8.049 -7.796 -2.546 1.00 91.50 90 HIS A N 1
ATOM 743 C CA . HIS A 1 90 ? 9.160 -8.513 -3.187 1.00 91.50 90 HIS A CA 1
ATOM 744 C C . HIS A 1 90 ? 8.808 -9.980 -3.480 1.00 91.50 90 HIS A C 1
ATOM 746 O O . HIS A 1 90 ? 7.824 -10.513 -2.981 1.00 91.50 90 HIS A O 1
ATOM 752 N N . GLY A 1 91 ? 9.575 -10.623 -4.362 1.00 90.38 91 GLY A N 1
ATOM 753 C CA . GLY A 1 91 ? 9.427 -12.037 -4.734 1.00 90.38 91 GLY A CA 1
ATOM 754 C C . GLY A 1 91 ? 9.597 -12.266 -6.243 1.00 90.38 91 GLY A C 1
ATOM 755 O O . GLY A 1 91 ? 9.817 -11.292 -6.966 1.00 90.38 91 GLY A O 1
ATOM 756 N N . PRO A 1 92 ? 9.415 -13.504 -6.729 1.00 92.75 92 PRO A N 1
ATOM 757 C CA . PRO A 1 92 ? 9.577 -13.864 -8.141 1.00 92.75 92 PRO A CA 1
ATOM 758 C C . PRO A 1 92 ? 8.710 -13.026 -9.101 1.00 92.75 92 PRO A C 1
ATOM 760 O O . PRO A 1 92 ? 7.667 -12.495 -8.694 1.00 92.75 92 PRO A O 1
ATOM 763 N N . PRO A 1 93 ? 9.094 -12.880 -10.380 1.00 91.94 93 PRO A N 1
ATOM 764 C CA . PRO A 1 93 ? 8.198 -12.307 -11.381 1.00 91.94 93 PRO A CA 1
ATOM 765 C C . PRO A 1 93 ? 6.914 -13.148 -11.476 1.00 91.94 93 PRO A C 1
ATOM 767 O O . PRO A 1 93 ? 6.934 -14.357 -11.275 1.00 91.94 93 PRO A O 1
ATOM 770 N N . GLY A 1 94 ? 5.774 -12.503 -11.728 1.00 86.56 94 GLY A N 1
ATOM 771 C CA . GLY A 1 94 ? 4.484 -13.195 -11.850 1.00 86.56 94 GLY A CA 1
ATOM 772 C C . GLY A 1 94 ? 3.738 -13.482 -10.538 1.00 86.56 94 GLY A C 1
ATOM 773 O O . GLY A 1 94 ? 2.568 -13.831 -10.602 1.00 86.56 94 GLY A O 1
ATOM 774 N N . SER A 1 95 ? 4.309 -13.240 -9.347 1.00 87.00 95 SER A N 1
ATOM 775 C CA . SER A 1 95 ? 3.595 -13.456 -8.061 1.00 87.00 95 SER A CA 1
ATOM 776 C C . SER A 1 95 ? 2.516 -12.404 -7.734 1.00 87.00 95 SER A C 1
ATOM 778 O O . SER A 1 95 ? 2.250 -12.134 -6.569 1.00 87.00 95 SER A O 1
ATOM 780 N N . GLY A 1 96 ? 1.967 -11.704 -8.728 1.00 87.06 96 GLY A N 1
ATOM 781 C CA . GLY A 1 96 ? 0.837 -10.792 -8.518 1.00 87.06 96 GLY A CA 1
ATOM 782 C C . GLY A 1 96 ? 1.121 -9.487 -7.758 1.00 87.06 96 GLY A C 1
ATOM 783 O O . GLY A 1 96 ? 0.177 -8.786 -7.427 1.00 87.06 96 GLY A O 1
ATOM 784 N N . LYS A 1 97 ? 2.377 -9.086 -7.516 1.00 92.25 97 LYS A N 1
ATOM 785 C CA . LYS A 1 97 ? 2.723 -7.855 -6.756 1.00 92.25 97 LYS A CA 1
ATOM 786 C C . LYS A 1 97 ? 2.051 -6.583 -7.292 1.00 92.25 97 LYS A C 1
ATOM 788 O O . LYS A 1 97 ? 1.468 -5.813 -6.534 1.00 92.25 97 LYS A O 1
ATOM 793 N N . THR A 1 98 ? 2.098 -6.379 -8.607 1.00 90.25 98 THR A N 1
ATOM 794 C CA . THR A 1 98 ? 1.454 -5.228 -9.261 1.00 90.25 98 THR A CA 1
ATOM 795 C C . THR A 1 98 ? -0.070 -5.318 -9.191 1.00 90.25 98 THR A C 1
ATOM 797 O O . THR A 1 98 ? -0.742 -4.305 -9.003 1.00 90.25 98 THR A O 1
ATOM 800 N N . LEU A 1 99 ? -0.622 -6.529 -9.311 1.00 89.00 99 LEU A N 1
ATOM 801 C CA . LEU A 1 99 ? -2.057 -6.774 -9.175 1.00 89.00 99 LEU A CA 1
ATOM 802 C C . LEU A 1 99 ? -2.530 -6.486 -7.743 1.00 89.00 99 LEU A C 1
ATOM 804 O O . LEU A 1 99 ? -3.558 -5.836 -7.562 1.00 89.00 99 LEU A O 1
ATOM 808 N N . LEU A 1 100 ? -1.740 -6.880 -6.741 1.00 88.75 100 LEU A N 1
ATOM 809 C CA . LEU A 1 100 ? -1.968 -6.609 -5.324 1.00 88.75 100 LEU A CA 1
ATOM 810 C C . LEU A 1 100 ? -2.035 -5.111 -5.043 1.00 88.75 100 LEU A C 1
ATOM 812 O O . LEU A 1 100 ? -3.030 -4.641 -4.498 1.00 88.75 100 LEU A O 1
ATOM 816 N N . ALA A 1 101 ? -1.036 -4.348 -5.491 1.00 89.06 101 ALA A N 1
ATOM 817 C CA . ALA A 1 101 ? -1.023 -2.897 -5.320 1.00 89.06 101 ALA A CA 1
ATOM 818 C C . ALA A 1 101 ? -2.264 -2.227 -5.941 1.00 89.06 101 ALA A C 1
ATOM 820 O O . ALA A 1 101 ? -2.924 -1.416 -5.293 1.00 89.06 101 ALA A O 1
ATOM 821 N N . ARG A 1 102 ? -2.637 -2.611 -7.171 1.00 88.31 102 ARG A N 1
ATOM 822 C CA . ARG A 1 102 ? -3.833 -2.079 -7.850 1.00 88.31 102 ARG A CA 1
ATOM 823 C C . ARG A 1 102 ? -5.125 -2.426 -7.114 1.00 88.31 102 ARG A C 1
ATOM 825 O O . ARG A 1 102 ? -5.986 -1.564 -6.963 1.00 88.31 102 ARG A O 1
ATOM 832 N N . THR A 1 103 ? -5.238 -3.661 -6.636 1.00 86.31 103 THR A N 1
ATOM 833 C CA . THR A 1 103 ? -6.410 -4.149 -5.898 1.00 86.31 103 THR A CA 1
ATOM 834 C C . THR A 1 103 ? -6.573 -3.413 -4.568 1.00 86.31 103 THR A C 1
ATOM 836 O O . THR A 1 103 ? -7.681 -3.022 -4.212 1.00 86.31 103 THR A O 1
ATOM 839 N N . ILE A 1 104 ? -5.470 -3.135 -3.864 1.00 85.56 104 ILE A N 1
ATOM 840 C CA . ILE A 1 104 ? -5.483 -2.315 -2.645 1.00 85.56 104 ILE A CA 1
ATOM 841 C C . ILE A 1 104 ? -5.965 -0.891 -2.955 1.00 85.56 104 ILE A C 1
ATOM 843 O O . ILE A 1 104 ? -6.830 -0.375 -2.248 1.00 85.56 104 ILE A O 1
ATOM 847 N N . CYS A 1 105 ? -5.465 -0.261 -4.023 1.00 86.94 105 CYS A N 1
ATOM 848 C CA . CYS A 1 105 ? -5.919 1.074 -4.423 1.00 86.94 105 CYS A CA 1
ATOM 849 C C . CYS A 1 105 ? -7.419 1.105 -4.753 1.00 86.94 105 CYS A C 1
ATOM 851 O O . CYS A 1 105 ? -8.127 2.002 -4.300 1.00 86.94 105 CYS A O 1
ATOM 853 N N . GLN A 1 106 ? -7.920 0.097 -5.474 1.00 84.31 106 GLN A N 1
ATOM 854 C CA . GLN A 1 106 ? -9.352 -0.055 -5.754 1.00 84.31 106 GLN A CA 1
ATOM 855 C C . GLN A 1 106 ? -10.169 -0.222 -4.468 1.00 84.31 106 GLN A C 1
ATOM 857 O O . GLN A 1 1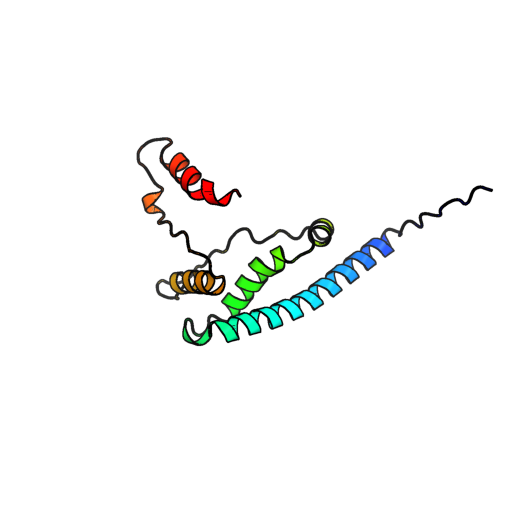06 ? -11.190 0.440 -4.299 1.00 84.31 106 GLN A O 1
ATOM 862 N N . ALA A 1 107 ? -9.699 -1.049 -3.531 1.00 80.50 107 ALA A N 1
ATOM 863 C CA . ALA A 1 107 ? -10.373 -1.265 -2.256 1.00 80.50 107 ALA A CA 1
ATOM 864 C C . ALA A 1 107 ? -10.487 0.016 -1.417 1.00 80.50 107 ALA A C 1
ATOM 866 O O . ALA A 1 107 ? -11.523 0.283 -0.800 1.00 80.50 107 ALA A O 1
ATOM 867 N N . LEU A 1 108 ? -9.430 0.827 -1.434 1.00 80.56 108 LEU A N 1
ATOM 868 C CA . LEU A 1 108 ? -9.368 2.120 -0.759 1.00 80.56 108 LEU A CA 1
ATOM 869 C C . LEU A 1 108 ? -10.067 3.248 -1.531 1.00 80.56 108 LEU A C 1
ATOM 871 O O . LEU A 1 108 ? -10.161 4.354 -1.008 1.00 80.56 108 LEU A O 1
ATOM 875 N N . ASN A 1 109 ? -10.575 2.980 -2.738 1.00 84.06 109 ASN A N 1
ATOM 876 C CA . ASN A 1 109 ? -11.150 3.982 -3.633 1.00 84.06 109 ASN A CA 1
ATOM 877 C C . ASN A 1 109 ? -10.190 5.160 -3.906 1.00 84.06 109 ASN A C 1
ATOM 879 O O . ASN A 1 109 ? -10.596 6.320 -3.919 1.00 84.06 109 ASN A O 1
ATOM 883 N N . VAL A 1 110 ? -8.901 4.857 -4.098 1.00 85.50 110 VAL A N 1
ATOM 884 C CA . VAL A 1 110 ? -7.852 5.842 -4.406 1.00 85.50 110 VAL A CA 1
ATOM 885 C C . VAL A 1 110 ? -7.253 5.584 -5.784 1.00 85.50 110 VAL A C 1
ATOM 887 O O . VAL A 1 110 ? -7.097 4.438 -6.214 1.00 85.50 110 VAL A O 1
ATOM 890 N N . LYS A 1 111 ? -6.876 6.656 -6.486 1.00 87.38 111 LYS A N 1
ATOM 891 C CA . LYS A 1 111 ? -6.197 6.556 -7.781 1.00 87.38 111 LYS A CA 1
ATOM 892 C C . LYS A 1 111 ? -4.708 6.241 -7.560 1.00 87.38 111 LYS A C 1
ATOM 894 O O . LYS A 1 111 ? -4.038 7.019 -6.883 1.00 87.38 111 LYS A O 1
ATOM 899 N N . PRO A 1 112 ? -4.162 5.140 -8.111 1.00 89.12 112 PRO A N 1
ATOM 900 C CA . PRO A 1 112 ? -2.739 4.843 -7.980 1.00 89.12 112 PRO A CA 1
ATOM 901 C C . PRO A 1 112 ? -1.898 5.820 -8.809 1.00 89.12 112 PRO A C 1
ATOM 903 O O . PRO A 1 112 ? -2.182 6.039 -9.989 1.00 89.12 112 PRO A O 1
ATOM 906 N N . LYS A 1 113 ? -0.821 6.341 -8.215 1.00 89.38 113 LYS A N 1
ATOM 907 C CA . LYS A 1 113 ? 0.253 7.037 -8.933 1.00 89.38 113 LYS A CA 1
ATOM 908 C C . LYS A 1 113 ? 1.339 6.011 -9.256 1.00 89.38 113 LYS A C 1
ATOM 910 O O . LYS A 1 113 ? 2.022 5.521 -8.361 1.00 89.38 113 LYS A O 1
ATOM 915 N N . VAL A 1 114 ? 1.409 5.596 -10.519 1.00 90.12 114 VAL A N 1
ATOM 916 C CA . VAL A 1 114 ? 2.377 4.598 -10.997 1.00 90.12 114 VAL A CA 1
ATOM 917 C C . VAL A 1 114 ? 3.557 5.337 -11.599 1.00 90.12 114 VAL A C 1
ATOM 919 O O . VAL A 1 114 ? 3.359 6.229 -12.415 1.00 90.12 114 VAL A O 1
ATOM 922 N N . VAL A 1 115 ? 4.762 4.961 -11.185 1.00 89.62 115 VAL A N 1
ATOM 923 C CA . VAL A 1 115 ? 6.007 5.604 -11.603 1.00 89.62 115 VAL A CA 1
ATOM 924 C C . VAL A 1 115 ? 6.985 4.517 -11.986 1.00 89.62 115 VAL A C 1
ATOM 926 O O . VAL A 1 115 ? 7.271 3.632 -11.172 1.00 89.62 115 VAL A O 1
ATOM 929 N N . ASN A 1 116 ? 7.499 4.569 -13.211 1.00 89.06 116 ASN A N 1
ATOM 930 C CA . ASN A 1 116 ? 8.561 3.662 -13.616 1.00 89.06 116 ASN A CA 1
ATOM 931 C C . ASN A 1 116 ? 9.909 4.277 -13.244 1.00 89.06 116 ASN A C 1
ATOM 933 O O . ASN A 1 116 ? 10.173 5.441 -13.529 1.00 89.06 116 ASN A O 1
ATOM 937 N N . GLY A 1 117 ? 10.802 3.489 -12.638 1.00 86.50 117 GLY A N 1
ATOM 938 C CA . GLY A 1 117 ? 12.118 3.993 -12.226 1.00 86.50 117 GLY A CA 1
ATOM 939 C C . GLY A 1 117 ? 12.912 4.605 -13.386 1.00 86.50 117 GLY A C 1
ATOM 940 O O . GLY A 1 117 ? 13.592 5.605 -13.200 1.00 86.50 117 GLY A O 1
ATOM 941 N N . SER A 1 118 ? 12.756 4.067 -14.597 1.00 87.00 118 SER A N 1
ATOM 942 C CA . SER A 1 118 ? 13.377 4.589 -15.818 1.00 87.00 118 SER A CA 1
ATOM 943 C C . SER A 1 118 ? 12.915 5.996 -16.212 1.00 87.00 118 SER A C 1
ATOM 945 O O . SER A 1 118 ? 13.661 6.692 -16.886 1.00 87.00 118 SER A O 1
ATOM 947 N N . GLU A 1 119 ? 11.714 6.424 -15.816 1.00 84.25 119 GLU A N 1
ATOM 948 C CA . GLU A 1 119 ? 11.170 7.754 -16.149 1.00 84.25 119 GLU A CA 1
ATOM 949 C C . GLU A 1 119 ? 11.786 8.864 -15.283 1.00 84.25 119 GLU A C 1
ATOM 951 O O . GLU A 1 119 ? 11.842 10.030 -15.689 1.00 84.25 119 GLU A O 1
ATOM 956 N N . ILE A 1 120 ? 12.269 8.486 -14.096 1.00 86.56 120 ILE A N 1
ATOM 957 C CA . ILE A 1 120 ? 12.840 9.396 -13.102 1.00 86.56 120 ILE A CA 1
ATOM 958 C C . ILE A 1 120 ? 14.281 9.778 -13.442 1.00 86.56 120 ILE A C 1
ATOM 960 O O . ILE A 1 120 ? 14.680 10.910 -13.190 1.00 86.56 120 ILE A O 1
ATOM 964 N N . PHE A 1 121 ? 15.057 8.874 -14.042 1.00 84.75 121 PHE A N 1
ATOM 965 C CA . PHE A 1 121 ? 16.454 9.148 -14.369 1.00 84.75 121 PHE A CA 1
ATOM 966 C C . PHE A 1 121 ? 16.586 10.043 -15.610 1.00 84.75 121 PHE A C 1
ATOM 968 O O . PHE A 1 121 ? 16.087 9.713 -16.686 1.00 84.75 121 PHE A O 1
ATOM 975 N N . SER A 1 122 ? 17.309 11.155 -15.470 1.00 81.88 122 SER A N 1
ATOM 976 C CA . SER A 1 122 ? 17.761 12.010 -16.574 1.00 81.88 122 SER A CA 1
ATOM 977 C C . SER A 1 122 ? 19.287 12.014 -16.689 1.00 81.88 122 SER A C 1
ATOM 979 O O . SER A 1 122 ? 20.007 11.769 -15.723 1.00 81.88 122 SER A O 1
ATOM 981 N N . LYS A 1 123 ? 19.780 12.304 -17.898 1.00 84.12 123 LYS A N 1
ATOM 982 C CA . LYS A 1 123 ? 21.205 12.556 -18.161 1.00 84.12 123 LYS A CA 1
ATOM 983 C C . LYS A 1 123 ? 21.641 13.956 -17.719 1.00 84.12 123 LYS A C 1
ATOM 985 O O . LYS A 1 123 ? 22.837 14.187 -17.572 1.00 84.12 123 LYS A O 1
ATOM 990 N N . MET A 1 124 ? 20.700 14.883 -17.544 1.00 84.44 124 MET A N 1
ATOM 991 C CA . MET A 1 124 ? 20.980 16.252 -17.117 1.00 84.44 124 MET A CA 1
ATOM 992 C C . MET A 1 124 ? 20.966 16.354 -15.587 1.00 84.44 124 MET A C 1
ATOM 994 O O . MET A 1 124 ? 20.107 15.777 -14.919 1.00 84.44 124 MET A O 1
ATOM 998 N N . LEU A 1 125 ? 21.941 17.081 -15.034 1.00 84.94 125 LEU A N 1
ATOM 999 C CA . LEU A 1 125 ? 22.064 17.331 -13.594 1.00 84.94 125 LEU A CA 1
ATOM 1000 C C . LEU A 1 125 ? 20.869 18.162 -13.102 1.00 84.94 125 LEU A C 1
ATOM 1002 O O . LEU A 1 125 ? 20.568 19.196 -13.690 1.00 84.94 125 LEU A O 1
ATOM 1006 N N . GLY A 1 126 ? 20.213 17.736 -12.020 1.00 86.69 126 GLY A N 1
ATOM 1007 C CA . GLY A 1 126 ? 19.102 18.463 -11.394 1.00 86.69 126 GLY A CA 1
ATOM 1008 C C . GLY A 1 126 ? 17.705 18.076 -11.892 1.00 86.69 126 GLY A C 1
ATOM 1009 O O . GLY A 1 126 ? 16.742 18.184 -11.134 1.00 86.69 126 GLY A O 1
ATOM 1010 N N . GLU A 1 127 ? 17.574 17.572 -13.123 1.00 89.75 127 GLU A N 1
ATOM 1011 C CA . GLU A 1 127 ? 16.260 17.221 -13.690 1.00 89.75 127 GLU A CA 1
ATOM 1012 C C . GLU A 1 127 ? 15.614 16.012 -13.001 1.00 89.75 127 GLU A C 1
ATOM 1014 O O . GLU A 1 127 ? 14.391 15.922 -12.900 1.00 89.75 127 GLU A O 1
ATOM 1019 N N . SER A 1 128 ? 16.418 15.055 -12.531 1.00 90.94 128 SER A N 1
ATOM 1020 C CA . SER A 1 128 ? 15.883 13.877 -11.833 1.00 90.94 128 SER A CA 1
ATOM 1021 C C . SER A 1 128 ? 15.302 14.280 -10.474 1.00 90.94 128 SER A C 1
ATOM 1023 O O . SER A 1 128 ? 14.243 13.798 -10.072 1.00 90.94 128 SER A O 1
ATOM 1025 N N . GLU A 1 129 ? 15.974 15.196 -9.772 1.00 90.62 129 GLU A N 1
ATOM 1026 C CA . GLU A 1 129 ? 15.523 15.755 -8.502 1.00 90.62 129 GLU A CA 1
ATOM 1027 C C . GLU A 1 129 ? 14.258 16.600 -8.666 1.00 90.62 129 GLU A C 1
ATOM 1029 O O . GLU A 1 129 ? 13.348 16.500 -7.840 1.00 90.62 129 GLU A O 1
ATOM 1034 N N . GLU A 1 130 ? 14.181 17.403 -9.729 1.00 90.44 130 GLU A N 1
ATOM 1035 C CA . GLU A 1 130 ? 12.996 18.198 -10.060 1.00 90.44 130 GLU A CA 1
ATOM 1036 C C . GLU A 1 130 ? 11.785 17.303 -10.336 1.00 90.44 130 GLU A C 1
ATOM 1038 O O . GLU A 1 130 ? 10.758 17.456 -9.675 1.00 90.44 130 GLU A O 1
ATOM 1043 N N . LYS A 1 131 ? 11.938 16.272 -11.178 1.00 89.94 131 LYS A N 1
ATOM 1044 C CA . LYS A 1 131 ? 10.877 15.285 -11.441 1.00 89.94 131 LYS A CA 1
ATOM 1045 C C . LYS A 1 131 ? 10.376 14.602 -10.173 1.00 89.94 131 LYS A C 1
ATOM 1047 O O . LYS A 1 131 ? 9.178 14.378 -10.032 1.00 89.94 131 LYS A O 1
ATOM 1052 N N . ILE A 1 132 ? 11.270 14.255 -9.242 1.00 90.19 132 ILE A N 1
ATOM 1053 C CA . ILE A 1 132 ? 10.861 13.676 -7.956 1.00 90.19 132 ILE A CA 1
ATOM 1054 C C . ILE A 1 132 ? 10.063 14.702 -7.143 1.00 90.19 132 ILE A C 1
ATOM 1056 O O . ILE A 1 132 ? 9.030 14.344 -6.586 1.00 90.19 132 ILE A O 1
ATOM 1060 N N . ARG A 1 133 ? 10.488 15.969 -7.075 1.00 90.25 133 ARG A N 1
ATOM 1061 C CA . ARG A 1 133 ? 9.728 17.004 -6.351 1.00 90.25 133 ARG A CA 1
ATOM 1062 C C . ARG A 1 133 ? 8.341 17.206 -6.946 1.00 90.25 133 ARG A C 1
ATOM 1064 O O . ARG A 1 133 ? 7.368 17.182 -6.203 1.00 90.25 133 ARG A O 1
ATOM 1071 N N . GLU A 1 134 ? 8.238 17.333 -8.264 1.00 89.88 134 GLU A N 1
ATOM 1072 C CA . GLU A 1 134 ? 6.953 17.462 -8.961 1.00 89.88 134 GLU A CA 1
ATOM 1073 C C . GLU A 1 134 ? 6.053 16.244 -8.733 1.00 89.88 134 GLU A C 1
ATOM 1075 O O . GLU A 1 134 ? 4.849 16.373 -8.511 1.00 89.88 134 GLU A O 1
ATOM 1080 N N . LEU A 1 135 ? 6.641 15.044 -8.728 1.00 89.50 135 LEU A N 1
ATOM 1081 C CA . LEU A 1 135 ? 5.925 13.802 -8.474 1.00 89.50 135 LEU A CA 1
ATOM 1082 C C . LEU A 1 135 ? 5.298 13.756 -7.073 1.00 89.50 135 LEU A C 1
ATOM 1084 O O . LEU A 1 135 ? 4.255 13.125 -6.917 1.00 89.50 135 LEU A O 1
ATOM 1088 N N . PHE A 1 136 ? 5.908 14.382 -6.068 1.00 89.69 136 PHE A N 1
ATOM 1089 C CA . PHE A 1 136 ? 5.395 14.390 -4.693 1.00 89.69 136 PHE A CA 1
ATOM 1090 C C . PHE A 1 136 ? 4.689 15.697 -4.298 1.00 89.69 136 PHE A C 1
ATOM 1092 O O . PHE A 1 136 ? 4.098 15.746 -3.223 1.00 89.69 136 PHE A O 1
ATOM 1099 N N . ALA A 1 137 ? 4.675 16.720 -5.158 1.00 90.25 137 ALA A N 1
ATOM 1100 C CA . ALA A 1 137 ? 4.103 18.035 -4.854 1.00 90.25 137 ALA A CA 1
ATOM 1101 C C . ALA A 1 137 ? 2.604 17.998 -4.494 1.00 90.25 137 ALA A C 1
ATOM 1103 O O . ALA A 1 137 ? 2.128 18.809 -3.705 1.00 90.25 137 ALA A O 1
ATOM 1104 N N . ASP A 1 138 ? 1.854 17.047 -5.052 1.00 83.44 138 ASP A N 1
ATOM 1105 C CA . ASP A 1 138 ? 0.433 16.827 -4.767 1.00 83.44 138 ASP A CA 1
ATOM 1106 C C . ASP A 1 138 ? 0.175 15.999 -3.496 1.00 83.44 138 ASP A C 1
ATOM 1108 O O . ASP A 1 138 ? -0.965 15.920 -3.042 1.00 83.44 138 ASP A O 1
ATOM 1112 N N . ALA A 1 139 ? 1.210 15.376 -2.925 1.00 79.50 139 ALA A N 1
ATOM 1113 C CA . ALA A 1 139 ? 1.112 14.486 -1.769 1.00 79.50 139 ALA A CA 1
ATOM 1114 C C . ALA A 1 139 ? 1.459 15.158 -0.425 1.00 79.50 139 ALA A C 1
ATOM 1116 O O . ALA A 1 139 ? 1.269 14.532 0.618 1.00 79.50 139 ALA A O 1
ATOM 1117 N N . ASP A 1 140 ? 1.954 16.401 -0.440 1.00 68.06 140 ASP A N 1
ATOM 1118 C CA . ASP A 1 140 ? 2.352 17.162 0.757 1.00 68.06 140 ASP A CA 1
ATOM 1119 C C . ASP A 1 140 ? 1.175 17.837 1.504 1.00 68.06 140 ASP A C 1
ATOM 1121 O O . ASP A 1 140 ? 1.397 18.494 2.525 1.00 68.06 140 ASP A O 1
ATOM 1125 N N . TYR A 1 141 ? -0.069 17.655 1.039 1.00 45.38 141 TYR A N 1
ATOM 1126 C CA . TYR A 1 141 ? -1.290 18.221 1.637 1.00 45.38 141 TYR A CA 1
ATOM 1127 C C . TYR A 1 141 ? -2.148 17.199 2.397 1.00 45.38 141 TYR A C 1
ATOM 1129 O O . TYR A 1 141 ? -2.350 16.068 1.897 1.00 45.38 141 TYR A O 1
#

InterPro domains:
  IPR003959 ATPase, AAA-type, core [PF00004] (89-139)
  IPR027417 P-loop containing nucleoside triphosphate hydrolase [G3DSA:3.40.50.300] (24-141)
  IPR027417 P-loop containing nucleoside triphosphate hydrolase [SSF52540] (50-139)
  IPR039812 Vesicle-fusing ATPase [PTHR23078] (9-140)

Secondary structure (DSSP, 8-state):
-----------HHHHHHHHHHHHHHHHHHHHHHHHHHHHHHHHHH-HHHHSTT-HHHHHHHHIIIIIHHHS-HHHHHHHTPPPP------SSTTSSHHHHHHHHHHHTT-------HHHH--SSTTHHHHHHHHHHTTT--